Protein AF-E9CQT9-F1 (afdb_monomer_lite)

Sequence (94 aa):
MGGLDLRGTSITALPENVCCRSLYLDPERISNIAYRKGCGRSGRTIFAAWTGKEIHIAAGCFFDTLDAFERAVDGEYTGKAADAYKQAARECVA

Organism: NCBI:txid914128

Secondary structure (DSSP, 8-state):
--EEE-TTSS--SPPTT---SEEE--TTT-SSEEEEEEETTTTEEEEEEE-SSSEEEE-SS-EEEHHHHHHHHHHH--HHHHHHHHHHHHHTT-

Foldseek 3Di:
DAEDACPPPQDQEDEAPDDHQAYHDDQVRHDQWFWDFQFADVRWIWIFGDRPPHTWIHTGRHTGDLVVQLVVLVVPDDDPRSVRNSVRNVVRVD

Radius of gyration: 12.53 Å; chains: 1; bounding box: 32×28×31 Å

pLDDT: mean 91.23, std 5.78, range [60.72, 97.62]

Structure (mmCIF, N/CA/C/O backbone):
data_AF-E9CQT9-F1
#
_entry.id   AF-E9CQT9-F1
#
loop_
_atom_site.group_PDB
_atom_site.id
_atom_site.type_symbol
_atom_site.label_atom_id
_atom_site.label_alt_id
_atom_site.label_comp_id
_atom_site.label_asym_id
_atom_site.label_entity_id
_atom_site.label_seq_id
_atom_site.pdbx_PDB_ins_code
_atom_site.Cartn_x
_atom_site.Cartn_y
_atom_site.Cartn_z
_atom_site.occupancy
_atom_site.B_iso_or_equiv
_atom_site.auth_seq_id
_atom_site.auth_comp_id
_atom_site.auth_asym_id
_atom_site.auth_atom_id
_atom_site.pdbx_PDB_model_num
ATOM 1 N N . MET A 1 1 ? 6.572 -18.276 3.675 1.00 60.72 1 MET A N 1
ATOM 2 C CA . MET A 1 1 ? 5.513 -17.291 3.990 1.00 60.72 1 MET A CA 1
ATOM 3 C C . MET A 1 1 ? 4.517 -17.260 2.843 1.00 60.72 1 MET A C 1
ATOM 5 O O . MET A 1 1 ? 4.954 -17.176 1.699 1.00 60.72 1 MET A O 1
ATOM 9 N N . GLY A 1 2 ? 3.226 -17.398 3.150 1.00 83.56 2 GLY A N 1
ATOM 10 C CA . GLY A 1 2 ? 2.131 -17.412 2.173 1.00 83.56 2 GLY A CA 1
ATOM 11 C C . GLY A 1 2 ? 1.466 -16.043 1.995 1.00 83.56 2 GLY A C 1
ATOM 12 O O . GLY A 1 2 ? 1.813 -15.079 2.683 1.00 83.56 2 GLY A O 1
ATOM 13 N N . GLY A 1 3 ? 0.527 -15.972 1.051 1.00 88.19 3 GLY A N 1
ATOM 14 C CA . GLY A 1 3 ? -0.358 -14.823 0.869 1.00 88.19 3 GLY A CA 1
ATOM 15 C C . GLY A 1 3 ? -1.665 -14.998 1.641 1.00 88.19 3 GLY A C 1
ATOM 16 O O . GLY A 1 3 ? -2.138 -16.122 1.802 1.00 88.19 3 GLY A O 1
ATOM 17 N N . LEU A 1 4 ? -2.234 -13.887 2.099 1.00 90.69 4 LEU A N 1
ATOM 18 C CA . LEU A 1 4 ? -3.560 -13.813 2.697 1.00 90.69 4 LEU A CA 1
ATOM 19 C C . LEU A 1 4 ? -4.513 -13.162 1.689 1.00 90.69 4 LEU A C 1
ATOM 21 O O . LEU A 1 4 ? -4.312 -12.015 1.286 1.00 90.69 4 LEU A O 1
ATOM 25 N N . ASP A 1 5 ? -5.535 -13.902 1.268 1.00 92.12 5 ASP A N 1
ATOM 26 C CA . ASP A 1 5 ? -6.571 -13.415 0.359 1.00 92.12 5 ASP A CA 1
ATOM 27 C C . ASP A 1 5 ? -7.905 -13.335 1.097 1.00 92.12 5 ASP A C 1
ATOM 29 O O . ASP A 1 5 ? -8.453 -14.353 1.515 1.00 92.12 5 ASP A O 1
ATOM 33 N N . LEU A 1 6 ? -8.396 -12.112 1.294 1.00 91.69 6 LEU A N 1
ATOM 34 C CA . LEU A 1 6 ? -9.653 -11.833 1.988 1.00 91.69 6 LEU A CA 1
ATOM 35 C C . LEU A 1 6 ? -10.753 -11.358 1.037 1.00 91.69 6 LEU A C 1
ATOM 37 O O . LEU A 1 6 ? -11.852 -11.025 1.492 1.00 91.69 6 LEU A O 1
ATOM 41 N N . ARG A 1 7 ? -10.491 -11.335 -0.274 1.00 91.81 7 ARG A N 1
ATOM 42 C CA . ARG A 1 7 ? -11.485 -10.943 -1.277 1.00 91.81 7 ARG A CA 1
ATOM 43 C C . ARG A 1 7 ? -12.681 -11.891 -1.229 1.00 91.81 7 ARG A C 1
ATOM 45 O O . ARG A 1 7 ? -12.522 -13.105 -1.132 1.00 91.81 7 ARG A O 1
ATOM 52 N N . GLY A 1 8 ? -13.892 -11.343 -1.249 1.00 91.06 8 GLY A N 1
ATOM 53 C CA . GLY A 1 8 ? -15.136 -12.115 -1.176 1.00 91.06 8 GLY A CA 1
ATOM 54 C C . GLY A 1 8 ? -15.459 -12.731 0.195 1.00 91.06 8 GLY A C 1
ATOM 55 O O . GLY A 1 8 ? -16.530 -13.313 0.355 1.00 91.06 8 GLY A O 1
ATOM 56 N N . THR A 1 9 ? -14.607 -12.579 1.215 1.00 92.62 9 THR A N 1
ATOM 57 C CA . THR A 1 9 ? -14.888 -13.072 2.581 1.00 92.62 9 THR A CA 1
ATOM 58 C C . THR A 1 9 ? -15.839 -12.143 3.336 1.00 92.62 9 THR A C 1
ATOM 60 O O . THR A 1 9 ? -16.061 -11.022 2.910 1.00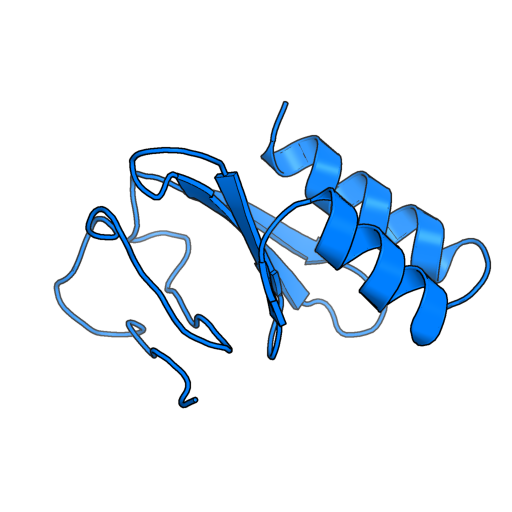 92.62 9 THR A O 1
ATOM 63 N N . SER A 1 10 ? -16.417 -12.544 4.472 1.00 93.50 10 SER A N 1
ATOM 64 C CA . SER A 1 10 ? -17.249 -11.631 5.292 1.00 93.50 10 SER A CA 1
ATOM 65 C C . SER A 1 10 ? -16.440 -10.735 6.243 1.00 93.50 10 SER A C 1
ATOM 67 O O . SER A 1 10 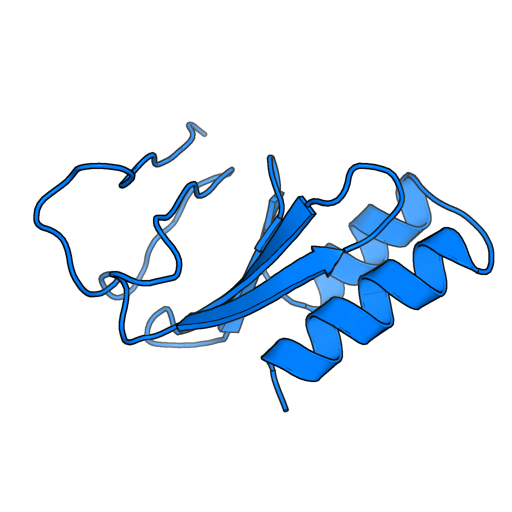? -17.022 -10.057 7.083 1.00 93.50 10 SER A O 1
ATOM 69 N N . ILE A 1 11 ? -15.109 -10.731 6.129 1.00 90.75 11 ILE A N 1
ATOM 70 C CA . ILE A 1 11 ? -14.225 -9.929 6.978 1.00 90.75 11 ILE A CA 1
ATOM 71 C C . ILE A 1 11 ? -14.314 -8.460 6.561 1.00 90.75 11 ILE A C 1
ATOM 73 O O . ILE A 1 11 ? -14.187 -8.134 5.383 1.00 90.75 11 ILE A O 1
ATOM 77 N N . THR A 1 12 ? -14.513 -7.580 7.543 1.00 92.56 12 THR A N 1
ATOM 78 C CA . THR A 1 12 ? -14.654 -6.128 7.340 1.00 92.56 12 THR A CA 1
ATOM 79 C C . THR A 1 12 ? -13.538 -5.312 7.987 1.00 92.56 12 THR A C 1
ATOM 81 O O . THR A 1 12 ? -13.498 -4.098 7.831 1.00 92.56 12 THR A O 1
ATOM 84 N N . ALA A 1 13 ? -12.628 -5.954 8.718 1.00 90.50 13 ALA A N 1
ATOM 85 C CA . ALA A 1 13 ? -11.453 -5.323 9.303 1.00 90.50 13 ALA A CA 1
ATOM 86 C C . ALA A 1 13 ? -10.313 -6.339 9.400 1.00 90.50 13 ALA A C 1
ATOM 88 O O . ALA A 1 13 ? -10.541 -7.518 9.674 1.00 90.50 13 ALA A O 1
ATOM 89 N N . LEU A 1 14 ? -9.085 -5.882 9.181 1.00 89.19 14 LEU A N 1
ATOM 90 C CA . LEU A 1 14 ? -7.894 -6.689 9.414 1.00 89.19 14 LEU A CA 1
ATOM 91 C C . LEU A 1 14 ? -7.672 -6.877 10.919 1.00 89.19 14 LEU A C 1
ATOM 93 O O . LEU A 1 14 ? -7.809 -5.901 11.660 1.00 89.19 14 LEU A O 1
ATOM 97 N N . PRO A 1 15 ? -7.321 -8.090 11.378 1.00 84.94 15 PRO A N 1
ATOM 98 C CA . PRO A 1 15 ? -6.956 -8.299 12.769 1.00 84.94 15 PRO A CA 1
ATOM 99 C C . PRO A 1 15 ? -5.634 -7.594 13.103 1.00 84.94 15 PRO A C 1
ATOM 101 O O . PRO A 1 15 ? -4.840 -7.243 12.227 1.00 84.94 15 PRO A O 1
ATOM 104 N N . GLU A 1 16 ? -5.371 -7.417 14.392 1.00 83.56 16 GLU A N 1
ATOM 105 C CA . GLU A 1 16 ? -4.044 -7.017 14.856 1.00 83.56 16 GLU A CA 1
ATOM 106 C C . GLU A 1 16 ? -3.027 -8.135 14.571 1.00 83.56 16 GLU A C 1
ATOM 108 O O . GLU A 1 16 ? -3.375 -9.317 14.540 1.00 83.56 16 GLU A O 1
ATOM 113 N N . ASN A 1 17 ? -1.756 -7.775 14.376 1.00 80.62 17 ASN A N 1
ATOM 114 C CA . ASN A 1 17 ? -0.655 -8.723 14.140 1.00 80.62 17 ASN A CA 1
ATOM 115 C C . ASN A 1 17 ? -0.778 -9.584 12.864 1.00 80.62 17 ASN A C 1
ATOM 117 O O . ASN A 1 17 ? -0.264 -10.705 12.819 1.00 80.62 17 ASN A O 1
ATOM 121 N N . VAL A 1 18 ? -1.416 -9.075 11.802 1.00 85.31 18 VAL A N 1
ATOM 122 C CA . VAL A 1 18 ? -1.351 -9.720 10.478 1.00 85.31 18 VAL A CA 1
ATOM 123 C C . VAL A 1 18 ? 0.110 -9.833 10.044 1.00 85.31 18 VAL A C 1
ATOM 125 O O . VAL A 1 18 ? 0.792 -8.830 9.862 1.00 85.31 18 VAL A O 1
ATOM 128 N N . CYS A 1 19 ? 0.576 -11.064 9.843 1.00 82.25 19 CYS A N 1
ATOM 129 C CA . CYS A 1 19 ? 1.896 -11.362 9.303 1.00 82.25 19 CYS A CA 1
ATOM 130 C C . CYS A 1 19 ? 1.727 -12.242 8.061 1.00 82.25 19 CYS A C 1
ATOM 132 O O . CYS A 1 19 ? 1.342 -13.408 8.149 1.00 82.25 19 CYS A O 1
ATOM 134 N N . CYS A 1 20 ? 1.965 -11.672 6.882 1.00 88.31 20 CYS A N 1
ATOM 135 C CA . CYS A 1 20 ? 1.901 -12.377 5.605 1.00 88.31 20 CYS A CA 1
ATOM 136 C C . CYS A 1 20 ? 2.861 -11.725 4.604 1.00 88.31 20 CYS A C 1
ATOM 138 O O . CYS A 1 20 ? 3.329 -10.617 4.833 1.00 88.31 20 CYS A O 1
ATOM 140 N N . ARG A 1 21 ? 3.172 -12.399 3.490 1.00 88.44 21 ARG A N 1
ATOM 141 C CA . ARG A 1 21 ? 4.022 -11.803 2.439 1.00 88.44 21 ARG A CA 1
ATOM 142 C C . ARG A 1 21 ? 3.226 -10.937 1.464 1.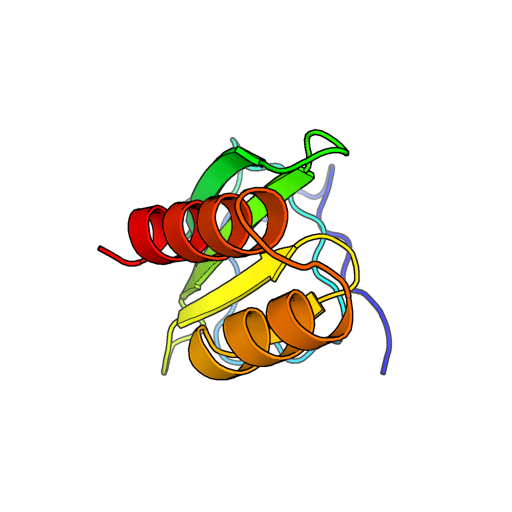00 88.44 21 ARG A C 1
ATOM 144 O O . ARG A 1 21 ? 3.778 -10.102 0.757 1.00 88.44 21 ARG A O 1
ATOM 151 N N . SER A 1 22 ? 1.940 -11.216 1.324 1.00 89.06 22 SER A N 1
ATOM 152 C CA . SER A 1 22 ? 1.085 -10.611 0.308 1.00 89.06 22 SER A CA 1
ATOM 153 C C . SER A 1 22 ? -0.326 -10.565 0.848 1.00 89.06 22 SER A C 1
ATOM 155 O O . SER A 1 22 ? -0.784 -11.557 1.416 1.00 89.06 22 SER A O 1
ATOM 157 N N . LEU A 1 23 ? -0.999 -9.440 0.651 1.00 91.31 23 LEU A N 1
ATOM 158 C CA . LEU A 1 23 ? -2.331 -9.198 1.180 1.00 91.31 23 LEU A CA 1
ATOM 159 C C . LEU A 1 23 ? -3.246 -8.735 0.046 1.00 91.31 23 LEU A C 1
ATOM 161 O O . LEU A 1 23 ? -2.969 -7.730 -0.611 1.00 91.31 23 LEU A O 1
ATOM 165 N N . TYR A 1 24 ? -4.327 -9.478 -0.185 1.00 90.75 24 TYR A N 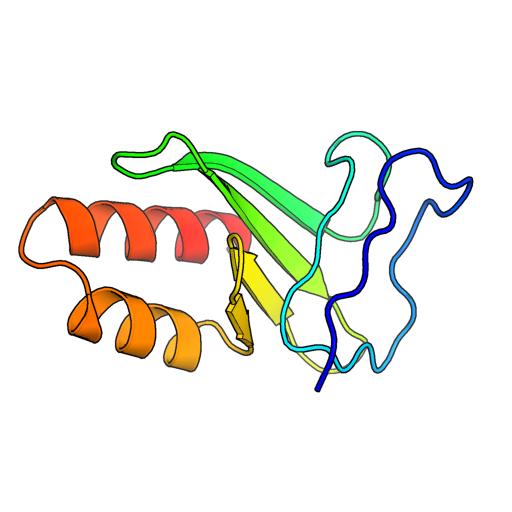1
ATOM 166 C CA . TYR A 1 24 ? -5.338 -9.163 -1.192 1.00 90.75 24 TYR A CA 1
ATOM 167 C C . TYR A 1 24 ? -6.666 -8.859 -0.506 1.00 90.75 24 TYR A C 1
ATOM 169 O O . TYR A 1 24 ? -7.195 -9.693 0.227 1.00 90.75 24 TYR A O 1
ATOM 177 N N . LEU A 1 25 ? -7.193 -7.659 -0.750 1.00 92.50 25 LEU A N 1
ATOM 178 C CA . LEU A 1 25 ? -8.376 -7.122 -0.080 1.00 92.50 25 LEU A CA 1
ATOM 179 C C . LEU A 1 25 ? -9.394 -6.614 -1.093 1.00 92.50 25 LEU A C 1
ATOM 181 O O . LEU A 1 25 ? -9.025 -6.154 -2.176 1.00 92.50 25 LEU A O 1
ATOM 185 N N . ASP A 1 26 ? -10.657 -6.613 -0.676 1.00 92.31 26 ASP A N 1
ATOM 186 C CA . ASP A 1 26 ? -11.687 -5.779 -1.284 1.00 92.31 26 ASP A CA 1
ATOM 187 C C . ASP A 1 26 ? -11.635 -4.392 -0.609 1.00 92.31 26 ASP A C 1
ATOM 189 O O . ASP A 1 26 ? -12.075 -4.269 0.538 1.00 92.31 26 ASP A O 1
ATOM 193 N N . PRO A 1 27 ? -11.102 -3.340 -1.269 1.00 90.38 27 PRO A N 1
ATOM 194 C CA . PRO A 1 27 ? -10.881 -2.029 -0.642 1.00 90.38 27 PRO A CA 1
ATOM 195 C C . PRO A 1 27 ? -12.148 -1.403 -0.056 1.00 90.38 27 PRO A C 1
ATOM 197 O O . PRO A 1 27 ? -12.090 -0.671 0.920 1.00 90.38 27 PRO A O 1
ATOM 200 N N . GLU A 1 28 ? -13.299 -1.688 -0.658 1.00 91.06 28 GLU A N 1
ATOM 201 C CA . GLU A 1 28 ? -14.586 -1.107 -0.269 1.00 91.06 28 GLU A CA 1
ATOM 202 C C . GLU A 1 28 ? -15.225 -1.816 0.934 1.00 91.06 28 GLU A C 1
ATOM 204 O O . GLU A 1 28 ? -16.220 -1.333 1.467 1.00 91.06 28 GLU A O 1
ATOM 209 N N . ARG A 1 29 ? -14.674 -2.957 1.371 1.00 93.00 29 ARG A N 1
ATOM 210 C CA . ARG A 1 29 ? -15.237 -3.769 2.463 1.00 93.00 29 ARG A CA 1
ATOM 211 C C . ARG A 1 29 ? -14.428 -3.712 3.750 1.00 93.00 29 ARG A C 1
ATOM 213 O O . ARG A 1 29 ? -14.980 -4.001 4.808 1.00 93.00 29 ARG A O 1
ATOM 220 N N . ILE A 1 30 ? -13.145 -3.368 3.666 1.00 92.88 30 ILE A N 1
ATOM 221 C CA . ILE A 1 30 ? -12.252 -3.291 4.822 1.00 92.88 30 ILE A CA 1
ATOM 222 C C . ILE A 1 30 ? -12.246 -1.855 5.351 1.00 92.88 30 ILE A C 1
ATOM 224 O O . ILE A 1 30 ? -11.912 -0.928 4.620 1.00 92.88 30 ILE A O 1
ATOM 228 N N . SER A 1 31 ? -12.617 -1.663 6.615 1.00 90.94 31 SER A N 1
ATOM 229 C CA . SER A 1 31 ? -12.796 -0.335 7.215 1.00 90.94 31 SER A CA 1
ATOM 230 C C . SER A 1 31 ? -11.536 0.247 7.856 1.00 90.94 31 SER A C 1
ATOM 232 O O . SER A 1 31 ? -11.448 1.458 8.028 1.00 90.94 31 SER A O 1
ATOM 234 N N . ASN A 1 32 ? -10.557 -0.589 8.210 1.00 90.75 32 ASN A N 1
ATOM 235 C CA . ASN A 1 32 ? -9.320 -0.178 8.885 1.00 90.75 32 ASN A CA 1
ATOM 236 C C . ASN A 1 32 ? -8.116 -0.097 7.934 1.00 90.75 32 ASN A C 1
ATOM 238 O O . ASN A 1 32 ? -6.988 -0.443 8.297 1.00 90.75 32 ASN A O 1
ATOM 242 N N . ILE A 1 33 ? -8.374 0.354 6.709 1.00 94.38 33 ILE A N 1
ATOM 243 C CA . ILE A 1 33 ? -7.361 0.626 5.695 1.00 94.38 33 ILE A CA 1
ATOM 244 C C . ILE A 1 33 ? -7.587 2.006 5.083 1.00 94.38 33 ILE A C 1
ATOM 246 O O . ILE A 1 33 ? -8.720 2.461 4.936 1.00 94.38 33 ILE A O 1
ATOM 250 N N . ALA A 1 34 ? -6.508 2.628 4.636 1.00 95.75 34 ALA A N 1
ATOM 251 C CA . ALA A 1 34 ? -6.557 3.608 3.561 1.00 95.75 34 ALA A CA 1
ATOM 252 C C . ALA A 1 34 ? -6.085 2.932 2.271 1.00 95.75 34 ALA A C 1
ATOM 254 O O . ALA A 1 34 ? -5.317 1.967 2.308 1.00 95.75 34 ALA A O 1
ATOM 255 N N . TYR A 1 35 ? -6.552 3.392 1.113 1.00 95.94 35 TYR A N 1
ATOM 256 C CA . TYR A 1 35 ? -6.128 2.805 -0.154 1.00 95.94 35 TYR A CA 1
ATOM 257 C C . TYR A 1 35 ? -6.163 3.797 -1.310 1.00 95.94 35 TYR A C 1
ATOM 259 O O . TYR A 1 35 ? -6.955 4.739 -1.333 1.00 95.94 35 TYR A O 1
ATOM 267 N N . ARG A 1 36 ? -5.349 3.514 -2.330 1.00 95.56 36 ARG A N 1
ATOM 268 C CA . ARG A 1 36 ? -5.329 4.240 -3.601 1.00 95.56 36 ARG A CA 1
ATOM 269 C C . ARG A 1 36 ? -5.307 3.263 -4.770 1.00 95.56 36 ARG A C 1
ATOM 271 O O . ARG A 1 36 ? -4.384 2.459 -4.913 1.00 95.56 36 ARG A O 1
ATOM 278 N N . LYS A 1 37 ? -6.339 3.323 -5.615 1.00 94.38 37 LYS A N 1
ATOM 279 C CA . LYS A 1 37 ? -6.441 2.541 -6.862 1.00 94.38 37 LYS A CA 1
ATOM 280 C C . LYS A 1 37 ? -5.607 3.200 -7.973 1.00 94.38 37 LYS A C 1
ATOM 282 O O . LYS A 1 37 ? -5.334 4.396 -7.918 1.00 94.38 37 LYS A O 1
ATOM 287 N N . GLY A 1 38 ? -5.238 2.438 -9.004 1.00 92.06 38 GLY A N 1
ATOM 288 C CA . GLY A 1 38 ? -4.600 2.988 -10.208 1.00 92.06 38 GLY A CA 1
ATOM 289 C C . GLY A 1 38 ? -3.142 3.428 -10.024 1.00 92.06 38 GLY A C 1
ATOM 290 O O . GLY A 1 38 ? -2.670 4.311 -10.734 1.00 92.06 38 GLY A O 1
ATOM 291 N N . CYS A 1 39 ? -2.421 2.829 -9.077 1.00 90.88 39 CYS A N 1
ATOM 292 C CA . CYS A 1 39 ? -1.043 3.184 -8.766 1.00 90.88 39 CYS A CA 1
ATOM 293 C C . CYS A 1 39 ? -0.040 2.464 -9.677 1.00 90.88 39 CYS A C 1
ATOM 295 O O . CYS A 1 39 ? -0.060 1.237 -9.825 1.00 90.88 39 CYS A O 1
ATOM 297 N N . GLY A 1 40 ? 0.882 3.247 -10.242 1.00 82.50 40 GLY A N 1
ATOM 298 C CA . GLY A 1 40 ? 1.972 2.760 -11.079 1.00 82.50 40 GLY A CA 1
ATOM 299 C C . GLY A 1 40 ? 1.531 2.131 -12.403 1.00 82.50 40 GLY A C 1
ATOM 300 O O . GLY A 1 40 ? 0.365 2.161 -12.790 1.00 82.50 40 GLY A O 1
ATOM 301 N N . ARG A 1 41 ? 2.494 1.549 -13.129 1.00 76.88 41 ARG A N 1
ATOM 302 C CA . ARG A 1 41 ? 2.290 1.097 -14.520 1.00 76.88 41 ARG A CA 1
ATOM 303 C C . ARG A 1 41 ? 1.232 -0.002 -14.676 1.00 76.88 41 ARG A C 1
ATOM 305 O O . ARG A 1 41 ? 0.605 -0.091 -15.723 1.00 76.88 41 ARG A O 1
ATOM 312 N N . SER A 1 42 ? 1.048 -0.840 -13.660 1.00 81.06 42 SER A N 1
ATOM 313 C CA . SER A 1 42 ? 0.092 -1.954 -13.667 1.00 81.06 42 SER A CA 1
ATOM 314 C C . SER A 1 42 ? -1.264 -1.603 -13.045 1.00 81.06 42 SER A C 1
ATOM 316 O O . SER A 1 42 ? -2.087 -2.497 -12.876 1.00 81.06 42 SER A O 1
ATOM 318 N N . GLY A 1 43 ? -1.507 -0.331 -12.697 1.00 87.88 43 GLY A N 1
ATOM 319 C CA . GLY A 1 43 ? -2.785 0.115 -12.134 1.00 87.88 43 GLY A CA 1
ATOM 320 C C . GLY A 1 43 ? -3.124 -0.545 -10.795 1.00 87.88 43 GLY A C 1
ATOM 321 O O . GLY A 1 43 ? -4.291 -0.809 -10.512 1.00 87.88 43 GLY A O 1
ATOM 322 N N . ARG A 1 44 ? -2.109 -0.852 -9.979 1.00 89.00 44 ARG A N 1
ATOM 323 C CA . ARG A 1 44 ? -2.278 -1.583 -8.717 1.00 89.00 44 ARG A CA 1
ATOM 324 C C . ARG A 1 44 ? -3.057 -0.761 -7.700 1.00 89.00 44 ARG A C 1
ATOM 326 O O . ARG A 1 44 ? -3.038 0.467 -7.718 1.00 89.00 44 ARG A O 1
ATOM 333 N N . THR A 1 45 ? -3.708 -1.456 -6.777 1.00 94.25 45 THR A N 1
ATOM 334 C CA . THR A 1 45 ? -4.200 -0.819 -5.554 1.00 94.25 45 THR A CA 1
ATOM 335 C C . THR A 1 45 ? -3.104 -0.905 -4.504 1.00 94.25 45 THR A C 1
ATOM 337 O O . THR A 1 45 ? -2.557 -1.987 -4.282 1.00 94.25 45 THR A O 1
ATOM 340 N N . ILE A 1 46 ? -2.765 0.234 -3.912 1.00 96.19 46 ILE A N 1
ATOM 341 C CA . ILE A 1 46 ? -1.933 0.309 -2.713 1.00 96.19 46 ILE A CA 1
ATOM 342 C C . ILE A 1 46 ? -2.875 0.409 -1.524 1.00 96.19 46 ILE A C 1
ATOM 344 O O . ILE A 1 46 ? -3.826 1.188 -1.567 1.00 96.19 46 ILE A O 1
ATOM 348 N N . PHE A 1 47 ? -2.606 -0.372 -0.487 1.00 96.50 47 PHE A N 1
ATOM 349 C CA . PHE A 1 47 ? -3.317 -0.316 0.782 1.00 96.50 47 PHE A CA 1
ATOM 350 C C . PHE A 1 47 ? -2.341 0.086 1.883 1.00 96.50 47 PHE A C 1
ATOM 352 O O . PHE A 1 47 ? -1.234 -0.439 1.924 1.00 96.50 47 PHE A O 1
ATOM 359 N N . ALA A 1 48 ? -2.762 0.959 2.785 1.00 96.19 48 ALA A N 1
ATOM 360 C CA . ALA A 1 48 ? -2.124 1.198 4.069 1.00 96.19 48 ALA A CA 1
ATOM 361 C C . ALA A 1 48 ? -3.018 0.582 5.148 1.00 96.19 48 ALA A C 1
ATOM 363 O O . ALA A 1 48 ? -4.160 1.002 5.331 1.00 96.19 48 ALA A O 1
ATOM 364 N N . ALA A 1 49 ? -2.520 -0.455 5.815 1.00 93.69 49 ALA A N 1
ATOM 365 C CA . ALA A 1 49 ? -3.255 -1.237 6.797 1.00 93.69 49 ALA A CA 1
ATOM 366 C C . ALA A 1 49 ? -2.680 -1.033 8.197 1.00 93.69 49 ALA A C 1
ATOM 368 O O . ALA A 1 49 ? -1.494 -1.275 8.421 1.00 93.69 49 ALA A O 1
ATOM 369 N N . TRP A 1 50 ? -3.532 -0.646 9.146 1.00 89.50 50 TRP A N 1
ATOM 370 C CA . TRP A 1 50 ? -3.161 -0.616 10.558 1.00 89.50 50 TRP A CA 1
ATOM 371 C C . TRP A 1 50 ? -3.172 -2.034 11.132 1.00 89.50 50 TRP A C 1
ATOM 373 O O . TRP A 1 50 ? -4.210 -2.694 11.123 1.00 89.50 50 TRP A O 1
ATOM 383 N N . THR A 1 51 ? -2.041 -2.507 11.665 1.00 82.94 51 THR A N 1
ATOM 384 C CA . THR A 1 51 ? -1.939 -3.858 12.256 1.00 82.94 51 THR A CA 1
ATOM 385 C C . THR A 1 51 ? -1.879 -3.854 13.784 1.00 82.94 51 THR A C 1
ATOM 387 O O . THR A 1 51 ? -1.363 -4.800 14.379 1.00 82.94 51 THR A O 1
ATOM 390 N N . GLY A 1 52 ? -2.364 -2.791 14.430 1.00 82.00 52 GLY A N 1
ATOM 391 C CA . GLY A 1 52 ? -2.362 -2.631 15.892 1.00 82.00 52 GLY A CA 1
ATOM 392 C C . GLY A 1 52 ? -1.118 -1.930 16.448 1.00 82.00 52 GLY A C 1
ATOM 393 O O . GLY A 1 52 ? -1.192 -1.304 17.500 1.00 82.00 52 GLY A O 1
ATOM 394 N N . LYS A 1 53 ? 0.011 -1.990 15.732 1.00 84.25 53 LYS A N 1
ATOM 395 C CA . LYS A 1 53 ? 1.300 -1.420 16.162 1.00 84.25 53 LYS A CA 1
ATOM 396 C C . LYS A 1 53 ? 1.830 -0.348 15.213 1.00 84.25 53 LYS A C 1
ATOM 398 O O . LYS A 1 53 ? 2.305 0.689 15.661 1.00 84.25 53 LYS A O 1
ATOM 403 N N . GLU A 1 54 ? 1.772 -0.624 13.917 1.00 90.12 54 GLU A N 1
ATOM 404 C CA . GLU A 1 54 ? 2.267 0.248 12.858 1.00 90.12 54 GLU A CA 1
ATOM 405 C C . GLU A 1 54 ? 1.442 0.053 11.580 1.00 90.12 54 GLU A C 1
ATOM 407 O O . GLU A 1 54 ? 0.571 -0.824 11.508 1.00 90.12 54 GLU A O 1
ATOM 412 N N . ILE A 1 55 ? 1.698 0.904 10.588 1.00 92.56 55 ILE A N 1
ATOM 413 C CA . ILE A 1 55 ? 1.063 0.828 9.274 1.00 92.56 55 ILE A CA 1
ATOM 414 C C . ILE A 1 55 ? 1.940 -0.006 8.344 1.00 92.56 55 ILE A C 1
ATOM 416 O O . ILE A 1 55 ? 3.115 0.297 8.140 1.00 92.56 55 ILE A O 1
ATOM 420 N N . HIS A 1 56 ? 1.333 -1.011 7.720 1.00 95.19 56 HIS A N 1
ATOM 421 C CA . HIS A 1 56 ? 1.948 -1.788 6.652 1.00 95.19 56 HIS A CA 1
ATOM 422 C C . HIS A 1 56 ? 1.337 -1.423 5.299 1.00 95.19 56 HIS A C 1
ATOM 424 O O . HIS A 1 56 ? 0.121 -1.282 5.158 1.00 95.19 56 HIS A O 1
ATOM 430 N N . ILE A 1 57 ? 2.189 -1.301 4.287 1.00 96.62 57 ILE A N 1
ATOM 431 C CA . ILE A 1 57 ? 1.812 -1.095 2.897 1.00 96.62 57 ILE A CA 1
ATOM 432 C C . ILE A 1 57 ? 1.610 -2.451 2.228 1.00 96.62 57 ILE A C 1
ATOM 434 O O . ILE A 1 57 ? 2.532 -3.262 2.175 1.00 96.62 57 ILE A O 1
ATOM 438 N N . ALA A 1 58 ? 0.424 -2.685 1.666 1.00 95.25 58 ALA A N 1
ATOM 439 C CA . ALA A 1 58 ? 0.157 -3.815 0.785 1.00 95.25 58 ALA A CA 1
ATOM 440 C C . ALA A 1 58 ? 0.100 -3.366 -0.677 1.00 95.25 58 ALA A C 1
ATOM 442 O O . ALA A 1 58 ? -0.652 -2.455 -1.030 1.00 95.25 58 ALA A O 1
ATOM 443 N N . ALA A 1 59 ? 0.852 -4.038 -1.548 1.00 93.62 59 ALA A N 1
ATOM 444 C CA . ALA A 1 59 ? 0.824 -3.783 -2.987 1.00 93.62 59 ALA A CA 1
ATOM 445 C C . ALA A 1 59 ? 1.219 -5.040 -3.778 1.00 93.62 59 ALA A C 1
ATOM 447 O O . ALA A 1 59 ? 2.389 -5.283 -4.079 1.00 93.62 59 ALA A O 1
ATOM 448 N N . GLY A 1 60 ? 0.229 -5.857 -4.142 1.00 87.19 60 GLY A N 1
ATOM 449 C CA . GLY A 1 60 ? 0.468 -7.127 -4.830 1.00 87.19 60 GLY A CA 1
ATOM 450 C C . GLY A 1 60 ? 1.207 -8.120 -3.931 1.00 87.19 60 GLY A C 1
ATOM 451 O O . GLY A 1 60 ? 0.681 -8.539 -2.905 1.00 87.19 60 GLY A O 1
ATOM 452 N N . CYS A 1 61 ? 2.430 -8.498 -4.309 1.00 88.06 61 CYS A N 1
ATOM 453 C CA . CYS A 1 61 ? 3.234 -9.472 -3.565 1.00 88.06 61 CYS A CA 1
ATOM 454 C C . CYS A 1 61 ? 4.046 -8.875 -2.400 1.00 88.06 61 CYS A C 1
ATOM 456 O O . CYS A 1 61 ? 5.005 -9.499 -1.945 1.00 88.06 61 CYS A O 1
ATOM 458 N N . PHE A 1 62 ? 3.692 -7.667 -1.967 1.00 93.75 62 PHE A N 1
ATOM 459 C CA . PHE A 1 62 ? 4.379 -6.914 -0.927 1.00 93.75 62 PHE A CA 1
ATOM 460 C C . PHE A 1 62 ? 3.424 -6.634 0.237 1.00 93.75 62 PHE A C 1
ATOM 462 O O . PHE A 1 62 ? 2.286 -6.223 -0.008 1.00 93.75 62 PHE A O 1
ATOM 469 N N . PHE A 1 63 ? 3.896 -6.846 1.468 1.00 94.81 63 PHE A N 1
ATOM 470 C CA . PHE A 1 63 ? 3.229 -6.454 2.708 1.00 94.81 63 PHE A CA 1
ATOM 471 C C . PHE A 1 63 ? 4.271 -6.209 3.808 1.00 94.81 63 PHE A C 1
ATOM 473 O O . PHE A 1 63 ? 4.760 -7.161 4.411 1.00 94.81 63 PHE A O 1
ATOM 480 N N . ASP A 1 64 ? 4.656 -4.951 4.010 1.00 94.88 64 ASP A N 1
ATOM 481 C CA . ASP A 1 64 ? 5.663 -4.531 4.999 1.00 94.88 64 ASP A CA 1
ATOM 482 C C . ASP A 1 64 ? 5.562 -3.005 5.219 1.00 94.88 64 ASP A C 1
ATOM 484 O O . ASP A 1 64 ? 4.671 -2.351 4.683 1.00 94.88 64 ASP A O 1
ATOM 488 N N . THR A 1 65 ? 6.444 -2.429 6.027 1.00 95.25 65 THR A N 1
ATOM 489 C CA . THR A 1 65 ? 6.506 -1.004 6.372 1.00 95.25 65 THR A CA 1
ATOM 490 C C . THR A 1 65 ? 6.644 -0.101 5.142 1.00 95.25 65 THR A C 1
ATOM 492 O O . THR A 1 65 ? 7.096 -0.526 4.074 1.00 95.25 65 THR A O 1
ATOM 495 N N . LEU A 1 66 ? 6.293 1.182 5.295 1.00 96.62 66 LEU A N 1
ATOM 496 C CA . LEU A 1 66 ? 6.479 2.183 4.238 1.00 96.62 66 LEU A CA 1
ATOM 497 C C . LEU A 1 66 ? 7.945 2.255 3.777 1.00 96.62 66 LEU A C 1
ATOM 499 O O . LEU A 1 66 ? 8.206 2.206 2.580 1.00 96.62 66 LEU A O 1
ATOM 503 N N . ASP A 1 67 ? 8.903 2.262 4.704 1.00 96.88 67 ASP A N 1
ATOM 504 C CA . ASP A 1 67 ? 10.334 2.277 4.372 1.00 96.88 67 ASP A CA 1
ATOM 505 C C . ASP A 1 67 ? 10.757 1.048 3.556 1.00 96.88 67 ASP A C 1
ATOM 507 O O . ASP A 1 67 ? 11.507 1.157 2.580 1.00 96.88 67 ASP A O 1
ATOM 511 N N . ALA A 1 68 ? 10.279 -0.141 3.934 1.00 97.00 68 ALA A N 1
ATOM 512 C CA . ALA A 1 68 ? 10.538 -1.360 3.178 1.00 97.00 68 ALA A CA 1
ATOM 513 C C . ALA A 1 68 ? 9.892 -1.309 1.786 1.00 97.00 68 ALA A C 1
ATOM 515 O O . ALA A 1 68 ? 10.491 -1.781 0.818 1.00 97.00 68 ALA A O 1
ATOM 516 N N . PHE A 1 69 ? 8.707 -0.702 1.668 1.00 96.56 69 PHE A N 1
ATOM 517 C CA . PHE A 1 69 ? 8.017 -0.536 0.393 1.00 96.56 69 PHE A CA 1
ATOM 518 C C . PHE A 1 69 ? 8.811 0.362 -0.544 1.00 96.56 69 PHE A C 1
ATOM 520 O O . PHE A 1 69 ? 9.019 0.009 -1.702 1.00 96.56 69 PHE A O 1
ATOM 527 N N . GLU A 1 70 ? 9.307 1.491 -0.044 1.00 96.81 70 GLU A N 1
ATOM 528 C CA . GLU A 1 70 ? 10.113 2.417 -0.834 1.00 96.81 70 GLU A CA 1
ATOM 529 C C . GLU A 1 70 ? 11.404 1.766 -1.331 1.00 96.81 70 GLU A C 1
ATOM 531 O O . GLU A 1 70 ? 11.715 1.867 -2.517 1.00 96.81 70 GLU A O 1
ATOM 536 N N . ARG A 1 71 ? 12.100 1.009 -0.471 1.00 97.62 71 ARG A N 1
ATOM 537 C CA . ARG A 1 71 ? 13.287 0.237 -0.875 1.00 97.62 71 ARG A CA 1
ATOM 538 C C . ARG A 1 71 ? 12.961 -0.826 -1.921 1.00 97.62 71 ARG A C 1
ATOM 540 O O . ARG A 1 71 ? 13.728 -1.004 -2.862 1.00 97.62 71 ARG A O 1
ATOM 547 N N . ALA A 1 72 ? 11.838 -1.529 -1.773 1.00 95.69 72 ALA A N 1
ATOM 548 C CA . ALA A 1 72 ? 11.400 -2.519 -2.754 1.00 95.69 72 ALA A CA 1
ATOM 549 C C . ALA A 1 72 ? 11.061 -1.861 -4.100 1.00 95.69 72 ALA A C 1
ATOM 551 O O . ALA A 1 72 ? 11.415 -2.386 -5.150 1.00 95.69 72 ALA A O 1
ATOM 552 N N . VAL A 1 73 ? 10.419 -0.690 -4.084 1.00 95.00 73 VAL A N 1
ATOM 553 C CA . VAL A 1 73 ? 10.135 0.087 -5.295 1.00 95.00 73 VAL A CA 1
ATOM 554 C C . VAL A 1 73 ? 11.426 0.540 -5.973 1.00 95.00 73 VAL A C 1
ATOM 556 O O . VAL A 1 73 ? 11.527 0.392 -7.186 1.00 95.00 73 VAL A O 1
ATOM 559 N N . ASP A 1 74 ? 12.408 1.031 -5.218 1.00 95.94 74 ASP A N 1
ATOM 560 C CA . ASP A 1 74 ? 13.700 1.473 -5.760 1.00 95.94 74 ASP A CA 1
ATOM 561 C C . ASP A 1 74 ? 14.543 0.311 -6.322 1.00 95.94 74 ASP A C 1
ATOM 563 O O . ASP A 1 74 ? 15.389 0.524 -7.189 1.00 95.94 74 ASP A O 1
ATOM 567 N N . GLY A 1 75 ? 14.297 -0.924 -5.869 1.00 95.25 75 GLY A N 1
ATOM 568 C CA . GLY A 1 75 ? 14.897 -2.131 -6.442 1.00 95.25 75 GLY A CA 1
ATOM 569 C C . GLY A 1 75 ? 14.315 -2.534 -7.801 1.00 95.25 75 GLY A C 1
ATOM 570 O O . GLY A 1 75 ? 15.033 -3.112 -8.613 1.00 95.25 75 GLY A O 1
ATOM 571 N N . GLU A 1 76 ? 13.044 -2.210 -8.066 1.00 91.94 76 GLU A N 1
ATOM 572 C CA . GLU A 1 76 ? 12.315 -2.694 -9.252 1.00 91.94 76 GLU A CA 1
ATOM 573 C C . GLU A 1 76 ? 11.972 -1.613 -10.281 1.00 91.94 76 GLU A C 1
ATOM 575 O O . GLU A 1 76 ? 11.725 -1.903 -11.454 1.00 91.94 76 GLU A O 1
ATOM 580 N N . TYR A 1 77 ? 11.924 -0.354 -9.858 1.00 92.38 77 TYR A N 1
ATOM 581 C CA . TYR A 1 77 ? 11.546 0.781 -10.686 1.00 92.38 77 TYR A CA 1
ATOM 582 C C . TYR A 1 77 ? 12.563 1.906 -10.542 1.00 92.38 77 TYR A C 1
ATOM 584 O O . TYR A 1 77 ? 13.211 2.070 -9.516 1.00 92.38 77 TYR A O 1
ATOM 592 N N . THR A 1 78 ? 12.656 2.743 -11.573 1.00 93.06 78 THR A N 1
ATOM 593 C CA . THR A 1 78 ? 13.516 3.928 -11.571 1.00 93.06 78 THR A CA 1
ATOM 594 C C . THR A 1 78 ? 12.759 5.166 -12.048 1.00 93.06 78 THR A C 1
ATOM 596 O O . THR A 1 78 ? 11.717 5.084 -12.712 1.00 93.06 78 THR A O 1
ATOM 599 N N . GLY A 1 79 ? 13.283 6.340 -11.685 1.00 94.06 79 GLY A N 1
ATOM 600 C CA . GLY A 1 79 ? 12.749 7.643 -12.082 1.00 94.06 79 GLY A CA 1
ATOM 601 C C . GLY A 1 79 ? 11.284 7.851 -11.688 1.00 94.06 79 GLY A C 1
ATOM 602 O O . GLY A 1 79 ? 10.819 7.360 -10.661 1.00 94.06 79 GLY A O 1
ATOM 603 N N . LYS A 1 80 ? 10.527 8.535 -12.556 1.00 92.69 80 LYS A N 1
ATOM 604 C CA . LYS A 1 80 ? 9.137 8.952 -12.287 1.00 92.69 80 LYS A CA 1
ATOM 605 C C . LYS A 1 80 ? 8.202 7.809 -11.883 1.00 92.69 80 LYS A C 1
ATOM 607 O O . LYS A 1 80 ? 7.232 8.047 -11.172 1.00 92.69 80 LYS A O 1
ATOM 612 N N . ALA A 1 81 ? 8.454 6.586 -12.353 1.00 91.56 81 ALA A N 1
ATOM 613 C CA . ALA A 1 81 ? 7.636 5.433 -11.989 1.00 91.56 81 ALA A CA 1
ATOM 614 C C . ALA A 1 81 ? 7.833 5.044 -10.516 1.00 91.56 81 ALA A C 1
ATOM 616 O O . ALA A 1 81 ? 6.846 4.803 -9.823 1.00 91.56 81 ALA A O 1
ATOM 617 N N . ALA A 1 82 ? 9.084 5.023 -10.046 1.00 94.44 82 ALA A N 1
ATOM 618 C CA . ALA A 1 82 ? 9.405 4.780 -8.643 1.00 94.44 82 ALA A CA 1
ATOM 619 C C . ALA A 1 82 ? 8.827 5.891 -7.759 1.00 94.44 82 ALA A C 1
ATOM 621 O O . ALA A 1 82 ? 8.104 5.611 -6.804 1.00 94.44 82 ALA A O 1
ATOM 622 N N . ASP A 1 83 ? 9.050 7.151 -8.139 1.00 94.88 83 ASP A N 1
ATOM 623 C CA . ASP A 1 83 ? 8.552 8.309 -7.390 1.00 94.88 83 ASP A CA 1
ATOM 624 C C . ASP A 1 83 ? 7.024 8.294 -7.261 1.00 94.88 83 ASP A C 1
ATOM 626 O O . ASP A 1 83 ? 6.493 8.508 -6.173 1.00 94.88 83 ASP A O 1
ATOM 630 N N . ALA A 1 84 ? 6.306 7.963 -8.341 1.00 93.69 84 ALA A N 1
ATOM 631 C CA . ALA A 1 84 ? 4.849 7.863 -8.323 1.00 93.69 84 ALA A CA 1
ATOM 632 C C . ALA A 1 84 ? 4.340 6.744 -7.399 1.00 93.69 84 ALA A C 1
ATOM 634 O O . ALA A 1 84 ? 3.325 6.931 -6.730 1.00 93.69 84 ALA A O 1
ATOM 635 N N . TYR A 1 85 ? 5.026 5.595 -7.342 1.00 94.31 85 TYR A N 1
ATOM 636 C CA . TYR A 1 85 ? 4.675 4.510 -6.420 1.00 94.31 85 TYR A CA 1
ATOM 637 C C . TYR A 1 85 ? 4.886 4.918 -4.960 1.00 94.31 85 TYR A C 1
ATOM 639 O O . TYR A 1 85 ? 3.988 4.726 -4.141 1.00 94.31 85 TYR A O 1
ATOM 647 N N . LYS A 1 86 ? 6.043 5.507 -4.641 1.00 95.62 86 LYS A N 1
ATOM 648 C CA . LYS A 1 86 ? 6.370 5.951 -3.278 1.00 95.62 86 LYS A CA 1
ATOM 649 C C . LYS A 1 86 ? 5.414 7.046 -2.810 1.00 95.62 86 LYS A C 1
ATOM 651 O O . LYS A 1 86 ? 4.857 6.953 -1.722 1.00 95.62 86 LYS A O 1
ATOM 656 N N . GLN A 1 87 ? 5.146 8.029 -3.668 1.00 95.75 87 GLN A N 1
ATOM 657 C CA . GLN A 1 87 ? 4.196 9.101 -3.380 1.00 95.75 87 GLN A CA 1
ATOM 658 C C . GLN A 1 87 ? 2.784 8.558 -3.119 1.00 95.75 87 GLN A C 1
ATOM 660 O O . GLN A 1 87 ? 2.154 8.933 -2.137 1.00 95.75 87 GLN A O 1
ATOM 665 N N . ALA A 1 88 ? 2.315 7.618 -3.944 1.00 95.19 88 ALA A N 1
ATOM 666 C CA . ALA A 1 88 ? 1.011 6.991 -3.763 1.00 95.19 88 ALA A CA 1
ATOM 667 C C . ALA A 1 88 ? 0.878 6.244 -2.424 1.00 95.19 88 ALA A C 1
ATOM 669 O O . ALA A 1 88 ? -0.190 6.266 -1.817 1.00 95.19 88 ALA A O 1
ATOM 670 N N . ALA A 1 89 ? 1.946 5.581 -1.965 1.00 96.19 89 ALA A N 1
ATOM 671 C CA . ALA A 1 89 ? 1.954 4.921 -0.663 1.00 96.19 89 ALA A CA 1
ATOM 672 C C . ALA A 1 89 ? 1.950 5.930 0.489 1.00 96.19 89 ALA A C 1
ATOM 674 O O . ALA A 1 89 ? 1.148 5.782 1.405 1.00 96.19 89 ALA A O 1
ATOM 675 N N . ARG A 1 90 ? 2.768 6.988 0.413 1.00 96.62 90 ARG A N 1
ATOM 676 C CA . ARG A 1 90 ? 2.797 8.070 1.414 1.00 96.62 90 ARG A CA 1
ATOM 677 C C . ARG A 1 90 ? 1.437 8.745 1.580 1.00 96.62 90 ARG A C 1
ATOM 679 O O . ARG A 1 90 ? 1.012 8.977 2.703 1.00 96.62 90 ARG A O 1
ATOM 686 N N . GLU A 1 91 ? 0.727 8.988 0.479 1.00 95.31 91 GLU A N 1
ATOM 687 C CA . GLU A 1 91 ? -0.635 9.545 0.487 1.00 95.31 91 GLU A CA 1
ATOM 688 C C . GLU A 1 91 ? -1.654 8.662 1.219 1.00 95.31 91 GLU A C 1
ATOM 690 O O . GLU A 1 91 ? -2.663 9.173 1.689 1.00 95.31 91 GLU A O 1
ATOM 695 N N . CYS A 1 92 ? -1.408 7.353 1.331 1.00 94.38 92 CYS A N 1
ATOM 696 C CA . CYS A 1 92 ? -2.277 6.449 2.085 1.00 94.38 92 CYS A CA 1
ATOM 697 C C . CYS A 1 92 ? -1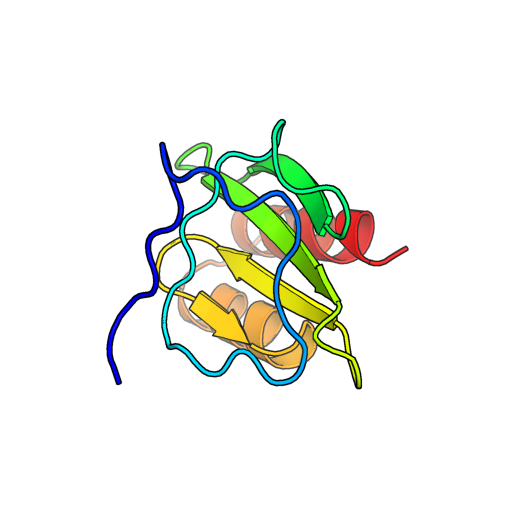.962 6.433 3.592 1.00 94.38 92 CYS A C 1
ATOM 699 O O . CYS A 1 92 ? -2.735 5.870 4.357 1.00 94.38 92 CYS A O 1
ATOM 701 N N . VAL A 1 93 ? -0.821 6.981 4.019 1.00 91.94 93 VAL A N 1
ATOM 702 C CA . VAL A 1 93 ? -0.357 6.963 5.420 1.00 91.94 93 VAL A CA 1
ATOM 703 C C . VAL A 1 93 ? -0.594 8.309 6.124 1.00 91.94 93 VAL A C 1
ATOM 705 O O . VAL A 1 93 ? -0.548 8.359 7.351 1.00 91.94 93 VAL A O 1
ATOM 708 N N . ALA A 1 94 ? -0.815 9.379 5.352 1.00 71.56 94 ALA A N 1
ATOM 709 C CA . ALA A 1 94 ? -0.918 10.767 5.810 1.00 71.56 94 ALA A CA 1
ATOM 710 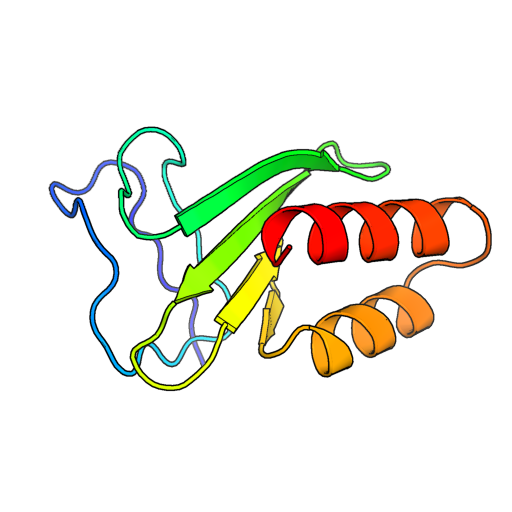C C . ALA A 1 94 ? -2.228 11.111 6.538 1.00 71.56 94 ALA A C 1
ATOM 712 O O . ALA A 1 94 ? -3.283 10.535 6.190 1.00 71.56 94 ALA A O 1
#